Protein AF-A0A935ETG2-F1 (afdb_monomer)

Sequence (135 aa):
MTVILSESGALPVKAQRIAEILQDYDPTLELRWIPPKDRNSFDIKPFAVWHNPVGLPSYMVMTLKEDELDHRVLAAIFNANNNNGNVLDRLEAEEAAKKLIKYKEELDLQEERREFAIWALRQNKTVRHNGVVYK

Mean predicted aligned error: 13.3 Å

Radius of gyration: 24.03 Å; Cα contacts (8 Å, |Δi|>4): 118; chains: 1; bounding box: 59×30×65 Å

Nearest PDB structures (foldseek):
  3kz1-assembly1_A  TM=4.355E-01  e=2.118E+00  Homo sapiens
  4wyq-assembly2_E  TM=4.108E-01  e=2.118E+00  Homo sapiens
  3kz1-assembly2_B  TM=5.051E-01  e=4.306E+00  Homo sapiens
  1x6o-assembly1_A  TM=3.138E-01  e=2.924E+00  Leishmania braziliensis
  6l0v-assembly1_A  TM=3.685E-01  e=4.899E+00  Arabidopsis thaliana

Solvent-accessible surface area (backbone atoms only — not comparable to full-atom values): 8067 Å² total; per-residue (Å²): 134,84,80,80,73,48,102,85,51,83,60,55,74,57,51,45,55,53,36,52,55,39,34,76,72,38,76,45,38,42,70,42,72,56,54,78,88,80,45,56,102,84,55,81,40,50,30,32,38,33,39,48,50,89,97,51,83,67,46,78,76,48,74,32,37,82,90,54,58,48,72,64,49,57,51,52,53,45,58,67,48,38,83,80,44,66,58,65,62,54,52,52,51,50,53,52,51,56,50,52,52,54,51,51,54,53,49,53,54,50,49,53,52,48,52,49,48,56,54,44,69,70,41,98,50,75,42,78,56,99,90,46,78,46,113

Structure (mmCIF, N/CA/C/O backbone):
data_AF-A0A935ETG2-F1
#
_entry.id   AF-A0A935ETG2-F1
#
loop_
_atom_site.group_PDB
_atom_site.id
_atom_site.type_symbol
_atom_site.label_atom_id
_atom_site.label_alt_id
_atom_site.label_comp_id
_atom_site.label_asym_id
_atom_site.label_entity_id
_atom_site.label_seq_id
_atom_site.pdbx_PDB_ins_code
_atom_site.Cartn_x
_atom_site.Cartn_y
_atom_site.Cartn_z
_atom_site.occupancy
_atom_site.B_iso_or_equiv
_atom_site.auth_seq_id
_atom_site.auth_comp_id
_atom_site.auth_asym_id
_atom_site.auth_atom_id
_atom_site.pdbx_PDB_model_num
ATOM 1 N N . MET A 1 1 ? -14.823 0.031 -5.095 1.00 35.47 1 MET A N 1
ATOM 2 C CA . MET A 1 1 ? -14.060 -0.640 -6.164 1.00 35.47 1 MET A CA 1
ATOM 3 C C . MET A 1 1 ? -13.620 0.455 -7.115 1.00 35.47 1 MET A C 1
ATOM 5 O O . MET A 1 1 ? -14.420 0.920 -7.920 1.00 35.47 1 MET A O 1
ATOM 9 N N . THR A 1 2 ? -12.434 1.006 -6.882 1.00 34.91 2 THR A N 1
ATOM 10 C CA . THR A 1 2 ? -11.935 2.165 -7.626 1.00 34.91 2 THR A CA 1
ATOM 11 C C . THR A 1 2 ? -11.319 1.627 -8.905 1.00 34.91 2 THR A C 1
ATOM 13 O O . THR A 1 2 ? -10.286 0.972 -8.867 1.00 34.91 2 THR A O 1
ATOM 16 N N . VAL A 1 3 ? -12.001 1.816 -10.033 1.00 38.47 3 VAL A N 1
ATOM 17 C CA . VAL A 1 3 ? -11.469 1.414 -11.335 1.00 38.47 3 VAL A CA 1
ATOM 18 C C . VAL A 1 3 ? -10.296 2.343 -11.635 1.00 38.47 3 VAL A C 1
ATOM 20 O O . VAL A 1 3 ? -10.500 3.522 -11.917 1.00 38.47 3 VAL A O 1
ATOM 23 N N . ILE A 1 4 ? -9.071 1.831 -11.525 1.00 46.94 4 ILE A N 1
ATOM 24 C CA . ILE A 1 4 ? -7.859 2.551 -11.925 1.00 46.94 4 ILE A CA 1
ATOM 25 C C . ILE A 1 4 ? -7.866 2.563 -13.459 1.00 46.94 4 ILE A C 1
ATOM 27 O O . ILE A 1 4 ? -7.551 1.568 -14.115 1.00 46.94 4 ILE A O 1
ATOM 31 N N . LEU A 1 5 ? -8.380 3.653 -14.029 1.00 40.81 5 LEU A N 1
ATOM 32 C CA . LEU A 1 5 ? -8.560 3.829 -15.467 1.00 40.81 5 LEU A CA 1
ATOM 33 C C . LEU A 1 5 ? -7.238 4.265 -16.105 1.00 40.81 5 LEU A C 1
ATOM 35 O O . LEU A 1 5 ? -6.690 5.303 -15.749 1.00 40.81 5 LEU A O 1
ATOM 39 N N . SER A 1 6 ? -6.764 3.502 -17.092 1.00 47.81 6 SER A N 1
ATOM 40 C CA . SER A 1 6 ? -5.837 4.031 -18.098 1.00 47.81 6 SER A CA 1
ATOM 41 C C . SER A 1 6 ? -6.632 4.818 -19.146 1.00 47.81 6 SER A C 1
ATOM 43 O O . SER A 1 6 ? -7.785 4.473 -19.420 1.00 47.81 6 SER A O 1
ATOM 45 N N . GLU A 1 7 ? -6.027 5.827 -19.779 1.00 48.09 7 GLU A N 1
ATOM 46 C CA . GLU A 1 7 ? -6.675 6.675 -20.800 1.00 48.09 7 GLU A CA 1
ATOM 47 C C . GLU A 1 7 ? -7.184 5.911 -22.049 1.00 48.09 7 GLU A C 1
ATOM 49 O O . GLU A 1 7 ? -7.736 6.520 -22.962 1.00 48.09 7 GLU A O 1
ATOM 54 N N . SER A 1 8 ? -7.020 4.583 -22.150 1.00 47.50 8 SER A N 1
ATOM 55 C CA . SER A 1 8 ? -7.378 3.816 -23.358 1.00 47.50 8 SER A CA 1
ATOM 56 C C . SER A 1 8 ? -8.046 2.454 -23.128 1.00 47.50 8 SER A C 1
ATOM 58 O O . SER A 1 8 ? -8.267 1.726 -24.095 1.00 47.50 8 SER A O 1
ATOM 60 N N . GLY A 1 9 ? -8.417 2.083 -21.899 1.00 55.06 9 GLY A N 1
ATOM 61 C CA . GLY A 1 9 ? -9.162 0.840 -21.673 1.00 55.06 9 GLY A CA 1
ATOM 62 C C . GLY A 1 9 ? -8.967 0.204 -20.304 1.00 55.06 9 GLY A C 1
ATOM 63 O O . GLY A 1 9 ? -8.116 0.609 -19.507 1.00 55.06 9 GLY A O 1
ATOM 64 N N . ALA A 1 10 ? -9.792 -0.811 -20.038 1.00 59.03 10 ALA A N 1
ATOM 65 C CA . ALA A 1 10 ? -9.716 -1.607 -18.823 1.00 59.03 10 ALA A CA 1
ATOM 66 C C . ALA A 1 10 ? -8.399 -2.397 -18.798 1.00 59.03 10 ALA A C 1
ATOM 68 O O . ALA A 1 10 ? -8.089 -3.137 -19.733 1.00 59.03 10 ALA A O 1
ATOM 69 N N . LEU A 1 11 ? -7.637 -2.253 -17.713 1.00 64.62 11 LEU A N 1
ATOM 70 C CA . LEU A 1 11 ? -6.463 -3.081 -17.446 1.00 64.62 11 LEU A CA 1
ATOM 71 C C . LEU A 1 11 ? -6.864 -4.573 -17.416 1.00 64.62 11 LEU A C 1
ATOM 73 O O . LEU A 1 11 ? -7.962 -4.885 -16.944 1.00 64.62 11 LEU A O 1
ATOM 77 N N . PRO A 1 12 ? -6.008 -5.516 -17.853 1.00 73.50 12 PRO A N 1
ATOM 78 C CA . PRO A 1 12 ? -6.256 -6.942 -17.645 1.00 73.50 12 PRO A CA 1
ATOM 79 C C . PRO A 1 12 ? -6.492 -7.250 -16.161 1.00 73.50 12 PRO A C 1
ATOM 81 O O . PRO A 1 12 ? -5.891 -6.619 -15.295 1.00 73.50 12 PRO A O 1
ATOM 84 N N . VAL A 1 13 ? -7.307 -8.259 -15.836 1.00 76.19 13 VAL A N 1
ATOM 85 C CA . VAL A 1 13 ? -7.662 -8.595 -14.437 1.00 76.19 13 VAL A CA 1
ATOM 86 C C . VAL A 1 13 ? -6.426 -8.795 -13.545 1.00 76.19 13 VAL A C 1
ATOM 88 O O . VAL A 1 13 ? -6.425 -8.402 -12.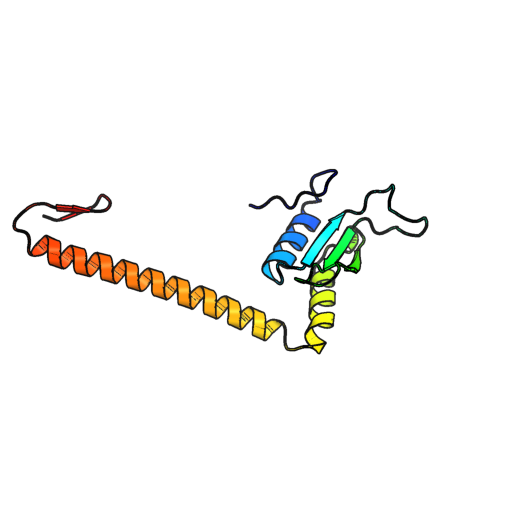382 1.00 76.19 13 VAL A O 1
ATOM 91 N N . LYS A 1 14 ? -5.346 -9.370 -14.089 1.00 74.12 14 LYS A N 1
ATOM 92 C CA . LYS A 1 14 ? -4.069 -9.516 -13.371 1.00 74.12 14 LYS A CA 1
ATOM 93 C C . LYS A 1 14 ? -3.419 -8.165 -13.058 1.00 74.12 14 LYS A C 1
ATOM 95 O O . LYS A 1 14 ? -2.981 -7.954 -11.934 1.00 74.12 14 LYS A O 1
ATOM 100 N N . ALA A 1 15 ? -3.410 -7.251 -14.027 1.00 77.00 15 ALA A N 1
ATOM 101 C CA . ALA A 1 15 ? -2.884 -5.901 -13.859 1.00 77.00 15 ALA A CA 1
ATOM 102 C C . ALA A 1 15 ? -3.704 -5.104 -12.835 1.00 77.00 15 ALA A C 1
ATOM 104 O O . ALA A 1 15 ? -3.123 -4.417 -12.006 1.00 77.00 15 ALA A O 1
ATOM 105 N N . GLN A 1 16 ? -5.035 -5.251 -12.840 1.00 80.88 16 GLN A N 1
ATOM 106 C CA . GLN A 1 16 ? -5.910 -4.606 -11.853 1.00 80.88 16 GLN A CA 1
ATOM 107 C C . GLN A 1 16 ? -5.567 -5.040 -10.425 1.00 80.88 16 GLN A C 1
ATOM 109 O O . GLN A 1 16 ? -5.371 -4.188 -9.569 1.00 80.88 16 GLN A O 1
ATOM 114 N N . ARG A 1 17 ? -5.406 -6.348 -10.182 1.00 80.38 17 ARG A N 1
ATOM 115 C CA . ARG A 1 17 ? -5.036 -6.863 -8.851 1.00 80.38 17 ARG A CA 1
ATOM 116 C C . ARG A 1 17 ? -3.693 -6.324 -8.369 1.00 80.38 17 ARG A C 1
ATOM 118 O O . ARG A 1 17 ? -3.563 -5.958 -7.210 1.00 80.38 17 ARG A O 1
ATOM 125 N N . ILE A 1 18 ? -2.694 -6.277 -9.250 1.00 83.88 18 ILE A N 1
ATOM 126 C CA . ILE A 1 18 ? -1.386 -5.708 -8.903 1.00 83.88 18 ILE A CA 1
ATOM 127 C C . ILE A 1 18 ? -1.511 -4.209 -8.617 1.00 83.88 18 ILE A C 1
ATOM 129 O O . ILE A 1 18 ? -0.935 -3.738 -7.645 1.00 83.88 18 ILE A O 1
ATOM 133 N N . ALA A 1 19 ? -2.282 -3.472 -9.416 1.00 82.88 19 ALA A N 1
ATOM 134 C CA . ALA A 1 19 ? -2.503 -2.045 -9.208 1.00 82.88 19 ALA A CA 1
ATOM 135 C C . ALA A 1 19 ? -3.195 -1.749 -7.865 1.00 82.88 19 ALA A C 1
ATOM 137 O O . ALA A 1 19 ? -2.776 -0.831 -7.167 1.00 82.88 19 ALA A O 1
ATOM 138 N N . GLU A 1 20 ? -4.196 -2.548 -7.479 1.00 82.31 20 GLU A N 1
ATOM 139 C CA . GLU A 1 20 ? -4.854 -2.456 -6.167 1.00 82.31 20 GLU A CA 1
ATOM 140 C C . GLU A 1 20 ? -3.858 -2.693 -5.024 1.00 82.31 20 GLU A C 1
ATOM 142 O O . GLU A 1 20 ? -3.753 -1.867 -4.125 1.00 82.31 20 GLU A O 1
ATOM 147 N N . ILE A 1 21 ? -3.057 -3.763 -5.099 1.00 83.25 21 ILE A N 1
ATOM 148 C CA . ILE A 1 21 ? -2.057 -4.076 -4.065 1.00 83.25 21 ILE A CA 1
ATOM 149 C C . ILE A 1 21 ? -0.995 -2.973 -3.960 1.00 83.25 21 ILE A C 1
ATOM 151 O O . ILE A 1 21 ? -0.571 -2.630 -2.859 1.00 83.25 21 ILE A O 1
ATOM 155 N N . LEU A 1 22 ? -0.553 -2.414 -5.091 1.00 82.50 22 LEU A N 1
ATOM 156 C CA . LEU A 1 22 ? 0.411 -1.312 -5.102 1.00 82.50 22 LEU A CA 1
ATOM 157 C C . LEU A 1 22 ? -0.150 -0.060 -4.431 1.00 82.50 22 LEU A C 1
ATOM 159 O O . LEU A 1 22 ? 0.562 0.556 -3.648 1.00 82.50 22 LEU A O 1
ATOM 163 N N . GLN A 1 23 ? -1.408 0.281 -4.705 1.00 81.94 23 GLN A N 1
ATOM 164 C CA . GLN A 1 23 ? -2.084 1.426 -4.093 1.00 81.94 23 GLN A CA 1
ATOM 165 C C . GLN A 1 23 ? -2.308 1.244 -2.589 1.00 81.94 23 GLN A C 1
ATOM 167 O O . GLN A 1 23 ? -2.122 2.193 -1.831 1.00 81.94 23 GLN A O 1
ATOM 172 N N . ASP A 1 24 ? -2.659 0.032 -2.151 1.00 80.19 24 ASP A N 1
ATOM 173 C CA . ASP A 1 24 ? -2.783 -0.289 -0.725 1.00 80.19 24 ASP A CA 1
ATOM 174 C C . ASP A 1 24 ? -1.430 -0.222 0.002 1.00 80.19 24 ASP A C 1
ATOM 176 O O . ASP A 1 24 ? -1.384 0.090 1.191 1.00 80.19 24 ASP A O 1
ATOM 180 N N . TYR A 1 25 ? -0.335 -0.519 -0.703 1.00 78.94 25 TYR A N 1
ATOM 181 C CA . TYR A 1 25 ? 1.023 -0.474 -0.168 1.00 78.94 25 TYR A CA 1
ATOM 182 C C . TYR A 1 25 ? 1.596 0.948 -0.093 1.00 78.94 25 TYR A C 1
ATOM 184 O O . TYR A 1 25 ? 2.118 1.367 0.941 1.00 78.94 25 TYR A O 1
ATOM 192 N N . ASP A 1 26 ? 1.531 1.680 -1.203 1.00 79.19 26 ASP A N 1
ATOM 193 C CA . ASP A 1 26 ? 1.958 3.066 -1.301 1.00 79.19 26 ASP A CA 1
ATOM 194 C C . ASP A 1 26 ? 1.046 3.794 -2.302 1.00 79.19 26 ASP A C 1
ATOM 196 O O . ASP A 1 26 ? 1.123 3.540 -3.508 1.00 79.19 26 ASP A O 1
ATOM 200 N N . PRO A 1 27 ? 0.205 4.738 -1.843 1.00 83.62 27 PRO A N 1
ATOM 201 C CA . PRO A 1 27 ? -0.735 5.439 -2.714 1.00 83.62 27 PRO A CA 1
ATOM 202 C C . PRO A 1 27 ? -0.039 6.300 -3.781 1.00 83.62 27 PRO A C 1
ATOM 204 O O . PRO A 1 27 ? -0.679 6.729 -4.743 1.00 83.62 27 PRO A O 1
ATOM 207 N N . THR A 1 28 ? 1.265 6.559 -3.642 1.00 84.38 28 THR A N 1
ATOM 208 C CA . THR A 1 28 ? 2.059 7.279 -4.645 1.00 84.38 28 THR A CA 1
ATOM 209 C C . THR A 1 28 ? 2.535 6.385 -5.796 1.00 84.38 28 THR A C 1
ATOM 211 O O . THR A 1 28 ? 3.001 6.911 -6.813 1.00 84.38 28 THR A O 1
ATOM 214 N N . LEU A 1 29 ? 2.407 5.056 -5.682 1.00 84.62 29 LEU A N 1
ATOM 215 C CA . LEU A 1 29 ? 2.754 4.102 -6.735 1.00 84.62 29 LEU A CA 1
ATOM 216 C C . LEU A 1 29 ? 1.561 3.797 -7.637 1.00 84.62 29 LEU A C 1
ATOM 218 O O . LEU A 1 29 ? 0.462 3.496 -7.182 1.00 84.62 29 LEU A O 1
ATOM 222 N N . GLU A 1 30 ? 1.787 3.802 -8.945 1.00 86.00 30 GLU A N 1
ATOM 223 C CA . GLU A 1 30 ? 0.733 3.593 -9.932 1.00 86.00 30 GLU A CA 1
ATOM 224 C C . GLU A 1 30 ? 1.195 2.651 -11.044 1.00 86.00 30 GLU A C 1
ATOM 226 O O . GLU A 1 30 ? 2.254 2.844 -11.643 1.00 86.00 30 GLU A O 1
ATOM 231 N N . LEU A 1 31 ? 0.383 1.640 -11.357 1.00 84.56 31 LEU A N 1
ATOM 232 C CA . LEU A 1 31 ? 0.595 0.803 -12.532 1.00 84.56 31 LEU A CA 1
ATOM 233 C C . LEU A 1 31 ? -0.099 1.438 -13.740 1.00 84.56 31 LEU A C 1
ATOM 235 O O . LEU A 1 31 ? -1.326 1.490 -13.802 1.00 84.56 31 LEU A O 1
ATOM 239 N N . ARG A 1 32 ? 0.686 1.873 -14.725 1.00 84.50 32 ARG A N 1
ATOM 240 C CA . ARG A 1 32 ? 0.190 2.473 -15.967 1.00 84.50 32 ARG A CA 1
ATOM 241 C C . ARG A 1 32 ? 0.408 1.552 -17.153 1.00 84.50 32 ARG A C 1
ATOM 243 O O . ARG A 1 32 ? 1.413 0.848 -17.248 1.00 84.50 32 ARG A O 1
ATOM 250 N N . TRP A 1 33 ? -0.531 1.598 -18.086 1.00 82.25 33 TRP A N 1
ATOM 251 C CA . TRP A 1 33 ? -0.349 1.029 -19.413 1.00 82.25 33 TRP A CA 1
ATOM 252 C C . TRP A 1 33 ? 0.288 2.072 -20.331 1.00 82.25 33 TRP A C 1
ATOM 254 O O . TRP A 1 33 ? -0.158 3.216 -20.364 1.00 82.25 33 TRP A O 1
ATOM 264 N N . ILE A 1 34 ? 1.322 1.678 -21.072 1.00 77.19 34 ILE A N 1
ATOM 265 C CA . ILE A 1 34 ? 2.017 2.547 -22.025 1.00 77.19 34 ILE A CA 1
ATOM 266 C C . ILE A 1 34 ? 1.368 2.365 -23.404 1.00 77.19 34 ILE A C 1
ATOM 268 O O . ILE A 1 34 ? 1.395 1.242 -23.927 1.00 77.19 34 ILE A O 1
ATOM 272 N N . PRO A 1 35 ? 0.812 3.416 -24.033 1.00 72.56 35 PRO A N 1
ATOM 273 C CA . PRO A 1 35 ? 0.240 3.323 -25.372 1.00 72.56 35 PRO A CA 1
ATOM 274 C C . PRO A 1 35 ? 1.269 2.926 -26.435 1.00 72.56 35 PRO A C 1
ATOM 276 O O . PRO A 1 35 ? 2.398 3.402 -26.385 1.00 72.56 35 PRO A O 1
ATOM 279 N N . PRO A 1 36 ? 0.905 2.125 -27.458 1.00 71.38 36 PRO A N 1
ATOM 280 C CA . PRO A 1 36 ? 1.817 1.741 -28.538 1.00 71.38 36 PRO A CA 1
ATOM 281 C C . PRO A 1 36 ? 2.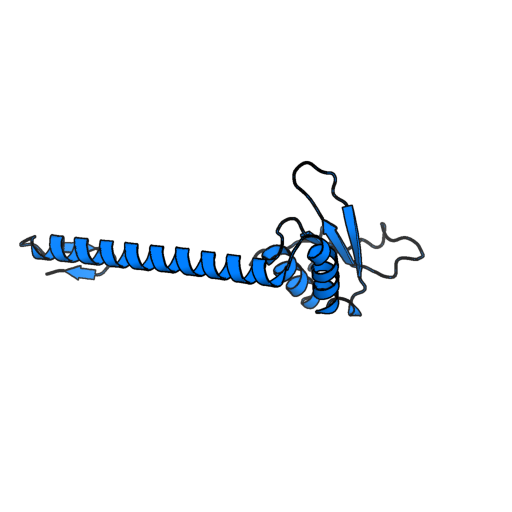495 2.912 -29.253 1.00 71.38 36 PRO A C 1
ATOM 283 O O . PRO A 1 36 ? 3.579 2.740 -29.792 1.00 71.38 36 PRO A O 1
ATOM 286 N N . LYS A 1 37 ? 1.862 4.090 -29.260 1.00 70.75 37 LYS A N 1
ATOM 287 C CA . LYS A 1 37 ? 2.404 5.318 -29.853 1.00 70.75 37 LYS A CA 1
ATOM 288 C C . LYS A 1 37 ? 3.586 5.893 -29.061 1.00 70.75 37 LYS A C 1
ATOM 290 O O . LYS A 1 37 ? 4.451 6.523 -29.657 1.00 70.75 37 LYS A O 1
ATOM 295 N N . ASP A 1 38 ? 3.614 5.640 -27.757 1.00 68.44 38 ASP A N 1
ATOM 296 C CA . ASP A 1 38 ? 4.647 6.112 -26.831 1.00 68.44 38 ASP A CA 1
ATOM 297 C C . ASP A 1 38 ? 5.690 5.019 -26.532 1.00 68.44 38 ASP A C 1
ATOM 299 O O . ASP A 1 38 ? 6.657 5.253 -25.809 1.00 68.44 38 ASP A O 1
ATOM 303 N N . ARG A 1 39 ? 5.511 3.824 -27.114 1.00 67.69 39 ARG A N 1
ATOM 304 C CA . ARG A 1 39 ? 6.460 2.708 -27.052 1.00 67.69 39 ARG A CA 1
ATOM 305 C C . ARG A 1 39 ? 7.586 2.922 -28.056 1.00 67.69 39 ARG A C 1
ATOM 307 O O . ARG A 1 39 ? 7.342 3.224 -29.223 1.00 67.69 39 ARG A O 1
ATOM 314 N N . ASN A 1 40 ? 8.828 2.721 -27.628 1.00 64.69 40 ASN A N 1
ATOM 315 C CA . ASN A 1 40 ? 9.972 2.704 -28.544 1.00 64.69 40 ASN A CA 1
ATOM 316 C C . ASN A 1 40 ? 10.151 1.317 -29.210 1.00 64.69 40 ASN A C 1
ATOM 318 O O . ASN A 1 40 ? 9.529 0.331 -28.822 1.00 64.69 40 ASN A O 1
ATOM 322 N N . SER A 1 41 ? 11.017 1.213 -30.223 1.00 54.97 41 SER A N 1
ATOM 323 C CA . SER A 1 41 ? 11.235 -0.021 -31.007 1.00 54.97 41 SER A CA 1
ATOM 324 C C . SER A 1 41 ? 11.818 -1.200 -30.206 1.00 54.97 41 SER A C 1
ATOM 326 O O . SER A 1 41 ? 11.881 -2.315 -30.721 1.00 54.97 41 SER A O 1
ATOM 328 N N . PHE A 1 42 ? 12.248 -0.964 -28.963 1.00 51.41 42 PHE A N 1
ATOM 329 C CA . PHE A 1 42 ? 12.753 -1.965 -28.018 1.00 51.41 42 PHE A CA 1
ATOM 330 C C . PHE A 1 42 ? 11.735 -2.282 -26.902 1.00 51.41 42 PHE A C 1
ATOM 332 O O . PHE A 1 42 ? 12.019 -3.077 -26.003 1.00 51.41 42 PHE A O 1
ATOM 339 N N . ASP A 1 43 ? 10.539 -1.692 -26.961 1.00 57.25 43 ASP A N 1
ATOM 340 C CA . ASP A 1 43 ? 9.568 -1.655 -25.872 1.00 57.25 43 ASP A CA 1
ATOM 341 C C . ASP A 1 43 ? 8.529 -2.781 -25.999 1.00 57.25 43 ASP A C 1
ATOM 343 O O . ASP A 1 43 ? 7.394 -2.621 -26.451 1.00 57.25 43 ASP A O 1
ATOM 347 N N . ILE A 1 44 ? 8.946 -3.982 -25.599 1.00 66.06 44 ILE A N 1
ATOM 348 C CA . ILE A 1 44 ? 8.093 -5.185 -25.543 1.00 66.06 44 ILE A CA 1
ATOM 349 C C . ILE A 1 44 ? 7.194 -5.156 -24.283 1.00 66.06 44 ILE A C 1
ATOM 351 O O . ILE A 1 44 ? 6.433 -6.087 -24.027 1.00 66.06 44 ILE A O 1
ATOM 355 N N . LYS A 1 45 ? 7.296 -4.108 -23.454 1.00 75.56 45 LYS A N 1
ATOM 356 C CA . LYS A 1 45 ? 6.744 -4.048 -22.097 1.00 75.56 45 LYS A CA 1
ATOM 357 C C . LYS A 1 45 ? 5.584 -3.040 -22.016 1.00 75.56 45 LYS A C 1
ATOM 359 O O . LYS A 1 45 ? 5.819 -1.852 -21.830 1.00 75.56 45 LYS A O 1
ATOM 364 N N . PRO A 1 46 ? 4.319 -3.477 -22.171 1.00 79.94 46 PRO A N 1
ATOM 365 C CA . PRO A 1 46 ? 3.169 -2.575 -22.235 1.00 79.94 46 PRO A CA 1
ATOM 366 C C . PRO A 1 46 ? 2.774 -1.950 -20.890 1.00 79.94 46 PRO A C 1
ATOM 368 O O . PRO A 1 46 ? 1.887 -1.100 -20.881 1.00 79.94 46 PRO A O 1
ATOM 371 N N . PHE A 1 47 ? 3.378 -2.358 -19.771 1.00 82.75 47 PHE A N 1
ATOM 372 C CA . PHE A 1 47 ? 3.056 -1.851 -18.437 1.00 82.75 47 PHE A CA 1
ATOM 373 C C . PHE A 1 47 ? 4.271 -1.201 -17.782 1.00 82.75 47 PHE A C 1
ATOM 375 O O . PHE A 1 47 ? 5.404 -1.623 -18.000 1.00 82.75 47 PHE A O 1
ATOM 382 N N . ALA A 1 48 ? 4.039 -0.204 -16.936 1.00 84.12 48 ALA A N 1
ATOM 383 C CA . ALA A 1 48 ? 5.081 0.420 -16.137 1.00 84.12 48 ALA A CA 1
ATOM 384 C C . ALA A 1 48 ? 4.567 0.832 -14.765 1.00 84.12 48 ALA A C 1
ATOM 386 O O . ALA A 1 48 ? 3.434 1.289 -14.624 1.00 84.12 48 ALA A O 1
ATOM 387 N N . VAL A 1 49 ? 5.432 0.700 -13.764 1.00 83.75 49 VAL A N 1
ATOM 388 C CA . VAL A 1 49 ? 5.185 1.231 -12.425 1.00 83.75 49 VAL A CA 1
ATOM 389 C C . VAL A 1 49 ? 5.772 2.632 -12.363 1.00 83.75 49 VAL A C 1
ATOM 391 O O . VAL A 1 49 ? 6.955 2.835 -12.642 1.00 83.75 49 VAL A O 1
ATOM 394 N N . TRP A 1 50 ? 4.934 3.589 -12.003 1.00 84.94 50 TRP A N 1
ATOM 395 C CA . TRP A 1 50 ? 5.281 4.986 -11.803 1.00 84.94 50 TRP A CA 1
ATOM 396 C C . TRP A 1 50 ? 5.257 5.313 -10.320 1.00 84.94 50 TRP A C 1
ATOM 398 O O . TRP A 1 50 ? 4.396 4.827 -9.592 1.00 84.94 50 TRP A O 1
ATOM 408 N N . HIS A 1 51 ? 6.185 6.159 -9.892 1.00 85.31 51 HIS A N 1
ATOM 409 C CA . HIS A 1 51 ? 6.177 6.759 -8.568 1.00 85.31 51 HIS A CA 1
ATOM 410 C C . HIS A 1 51 ? 5.867 8.249 -8.719 1.00 85.31 51 HIS A C 1
ATOM 412 O O . HIS A 1 51 ? 6.557 8.961 -9.454 1.00 85.31 51 HIS A O 1
ATOM 418 N N . ASN A 1 52 ? 4.811 8.702 -8.043 1.00 86.50 52 ASN A N 1
ATOM 419 C CA . ASN A 1 52 ? 4.318 10.078 -8.044 1.00 86.50 52 ASN A CA 1
ATOM 420 C C . ASN A 1 52 ? 4.464 10.701 -6.636 1.00 86.50 52 ASN A C 1
ATOM 422 O O . ASN A 1 52 ? 3.460 10.931 -5.957 1.00 86.50 52 ASN A O 1
ATOM 426 N N . PRO A 1 53 ? 5.698 10.942 -6.161 1.00 83.31 53 PRO A N 1
ATOM 427 C CA . PRO A 1 53 ? 5.936 11.526 -4.846 1.00 83.31 53 PRO A CA 1
ATOM 428 C C . PRO A 1 53 ? 5.384 12.953 -4.747 1.00 83.31 53 PRO A C 1
ATOM 430 O O . PRO A 1 53 ? 5.496 13.759 -5.671 1.00 83.31 53 PRO A O 1
ATOM 433 N N . VAL A 1 54 ? 4.827 13.300 -3.587 1.00 83.56 54 VAL A N 1
ATOM 434 C CA . VA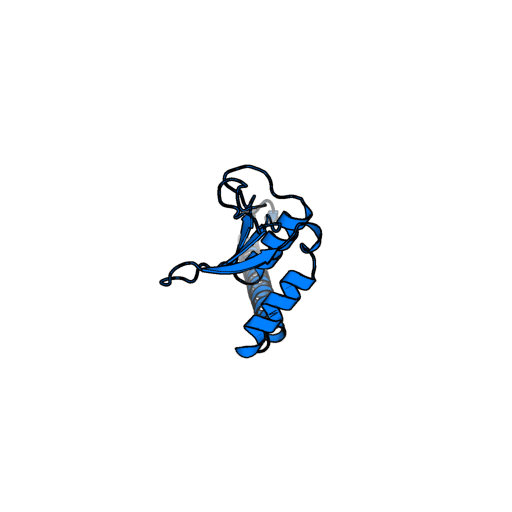L A 1 54 ? 4.287 14.644 -3.343 1.00 83.56 54 VAL A CA 1
ATOM 435 C C . VAL A 1 54 ? 5.416 15.678 -3.387 1.00 83.56 54 VAL A C 1
ATOM 437 O O . VAL A 1 54 ? 6.376 15.598 -2.625 1.00 83.56 54 VAL A O 1
ATOM 440 N N . GLY A 1 55 ? 5.287 16.673 -4.269 1.00 83.19 55 GLY A N 1
ATOM 441 C CA . GLY A 1 55 ? 6.243 17.781 -4.387 1.00 83.19 55 GLY A CA 1
ATOM 442 C C . GLY A 1 55 ? 7.505 17.474 -5.201 1.00 83.19 55 GLY A C 1
ATOM 443 O O . GLY A 1 55 ? 8.384 18.329 -5.286 1.00 83.19 55 GLY A O 1
ATOM 444 N N . LEU A 1 56 ? 7.596 16.295 -5.821 1.00 82.62 56 LEU A N 1
ATOM 445 C CA . LEU A 1 56 ? 8.696 15.894 -6.699 1.00 82.62 56 LEU A CA 1
ATOM 446 C C . LEU A 1 56 ? 8.149 15.439 -8.064 1.00 82.62 56 LEU A C 1
ATOM 448 O O . LEU A 1 56 ? 6.990 15.033 -8.158 1.00 82.62 56 LEU A O 1
ATOM 452 N N . PRO A 1 57 ? 8.946 15.523 -9.146 1.00 84.81 57 PRO A N 1
ATOM 453 C CA . PRO A 1 57 ? 8.504 15.057 -10.452 1.00 84.81 57 PRO A CA 1
ATOM 454 C C . PRO A 1 57 ? 8.290 13.541 -10.450 1.00 84.81 57 PRO A C 1
ATOM 456 O O . PRO A 1 57 ? 9.105 12.783 -9.918 1.00 84.81 57 PRO A O 1
ATOM 459 N N . SER A 1 58 ? 7.208 13.108 -11.094 1.00 84.81 58 SER A N 1
ATOM 460 C CA . SER A 1 58 ? 6.918 11.697 -11.322 1.00 84.81 58 S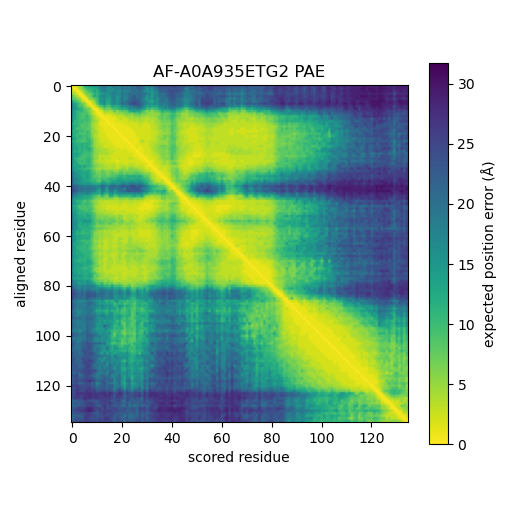ER A CA 1
ATOM 461 C C . SER A 1 58 ? 8.017 11.030 -12.140 1.00 84.81 58 SER A C 1
ATOM 463 O O . SER A 1 58 ? 8.485 11.588 -13.135 1.00 84.81 58 SER A O 1
ATOM 465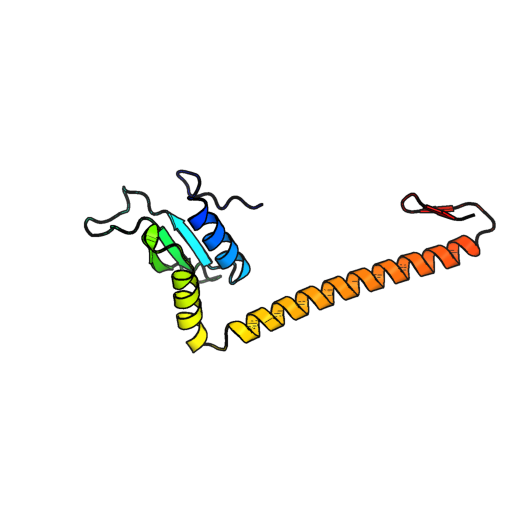 N N . TYR A 1 59 ? 8.383 9.806 -11.770 1.00 81.56 59 TYR A N 1
ATOM 466 C CA . TYR A 1 59 ? 9.359 9.020 -12.517 1.00 81.56 59 TYR A CA 1
ATOM 467 C C . TYR A 1 59 ? 8.934 7.559 -12.651 1.00 81.56 59 T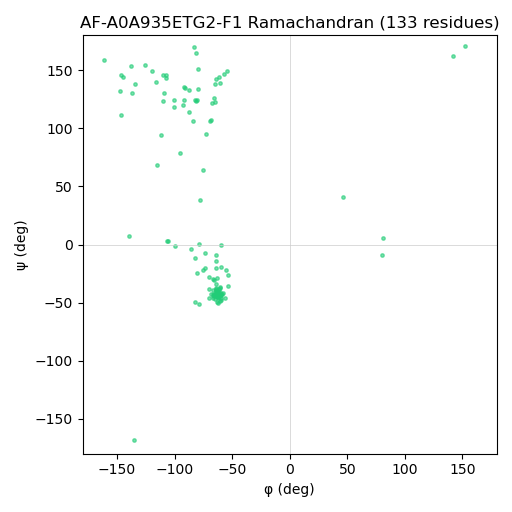YR A C 1
ATOM 469 O O . TYR A 1 59 ? 8.186 7.015 -11.835 1.00 81.56 59 TYR A O 1
ATOM 477 N N . MET A 1 60 ? 9.415 6.920 -13.715 1.00 82.38 60 MET A N 1
ATOM 478 C CA . MET A 1 60 ? 9.167 5.511 -13.985 1.00 82.38 60 MET A CA 1
ATOM 479 C C . MET A 1 60 ? 10.143 4.654 -13.180 1.00 82.38 60 MET A C 1
ATOM 481 O O . MET A 1 60 ? 11.357 4.819 -13.287 1.00 82.38 60 MET A O 1
ATOM 485 N N . VAL A 1 61 ? 9.607 3.733 -12.384 1.00 82.00 61 VAL A N 1
ATOM 486 C CA . VAL A 1 61 ? 10.388 2.812 -11.550 1.00 82.00 61 VAL A CA 1
ATOM 487 C C . VAL A 1 61 ? 10.868 1.629 -12.382 1.00 82.00 61 VAL A C 1
ATOM 489 O O . VAL A 1 61 ? 12.045 1.280 -12.354 1.00 82.00 61 VAL A O 1
ATOM 492 N N . MET A 1 62 ? 9.958 1.006 -13.134 1.00 82.25 62 MET A N 1
ATOM 493 C CA . MET A 1 62 ? 10.270 -0.149 -13.975 1.00 82.25 62 MET A CA 1
ATOM 494 C C . MET A 1 62 ? 9.208 -0.385 -15.050 1.00 82.25 62 MET A C 1
ATOM 496 O O . MET A 1 62 ? 8.055 0.018 -14.892 1.00 82.25 62 MET A O 1
ATOM 500 N N . THR A 1 63 ? 9.592 -1.103 -16.106 1.00 84.88 63 THR A N 1
ATOM 501 C CA . THR A 1 63 ? 8.698 -1.589 -17.164 1.00 84.88 63 THR A CA 1
ATOM 502 C C . THR A 1 63 ? 8.491 -3.101 -17.064 1.00 84.88 63 THR A C 1
ATOM 504 O O . THR A 1 63 ? 9.392 -3.863 -16.693 1.00 84.88 63 THR A O 1
ATOM 507 N N . LEU A 1 64 ? 7.284 -3.541 -17.411 1.00 83.12 64 LEU A N 1
ATOM 508 C CA . LEU A 1 64 ? 6.756 -4.882 -17.191 1.00 83.12 64 LEU A CA 1
ATOM 509 C C . LEU A 1 64 ? 6.056 -5.412 -18.444 1.00 83.12 64 LEU A C 1
ATOM 511 O O . LEU A 1 64 ? 5.293 -4.708 -19.116 1.00 83.12 64 LEU A O 1
ATOM 515 N N . LYS A 1 65 ? 6.303 -6.684 -18.742 1.00 83.38 65 LYS A N 1
ATOM 516 C CA . LYS A 1 65 ? 5.492 -7.458 -19.678 1.00 83.38 65 LYS A CA 1
ATOM 517 C C . LYS A 1 65 ? 4.235 -7.991 -18.998 1.00 83.38 65 LYS A C 1
ATOM 519 O O . LYS A 1 65 ? 4.139 -8.029 -17.777 1.00 83.38 65 LYS A O 1
ATOM 524 N N . GLU A 1 66 ? 3.269 -8.432 -19.795 1.00 78.50 66 GLU A N 1
ATOM 525 C CA . GLU A 1 66 ? 2.027 -9.003 -19.266 1.00 78.50 66 GLU A CA 1
ATOM 526 C C . GLU A 1 66 ? 2.253 -10.308 -18.480 1.00 78.50 66 GLU A C 1
ATOM 528 O O . GLU A 1 66 ? 1.574 -10.556 -17.485 1.00 78.50 66 GLU A O 1
ATOM 533 N N . ASP A 1 67 ? 3.233 -11.121 -18.880 1.00 79.25 67 ASP A N 1
ATOM 534 C CA . ASP A 1 67 ? 3.649 -12.335 -18.169 1.00 79.25 67 ASP A CA 1
ATOM 535 C C . ASP A 1 67 ? 4.432 -12.041 -16.883 1.00 79.25 67 ASP A C 1
ATOM 537 O O . ASP A 1 67 ? 4.471 -12.881 -15.989 1.00 79.25 67 ASP A O 1
ATOM 541 N N . GLU A 1 68 ? 5.000 -10.839 -16.765 1.00 77.44 68 GLU A N 1
ATOM 542 C CA . GLU A 1 68 ? 5.701 -10.364 -15.570 1.00 77.44 68 GLU A CA 1
ATOM 543 C C . GLU A 1 68 ? 4.751 -9.733 -14.538 1.00 77.44 68 GLU A C 1
ATOM 545 O O . GLU A 1 68 ? 5.208 -9.379 -13.458 1.00 77.44 68 GLU A O 1
ATOM 550 N N . LEU A 1 69 ? 3.446 -9.596 -14.822 1.00 78.38 69 LEU A N 1
ATOM 551 C CA . LEU A 1 69 ? 2.437 -9.076 -13.883 1.00 78.38 69 LEU A CA 1
ATOM 552 C C . LEU A 1 69 ? 2.060 -10.111 -12.809 1.00 78.38 69 LEU A C 1
ATOM 554 O O . LEU A 1 69 ? 0.923 -10.591 -12.735 1.00 78.38 69 LEU A O 1
ATOM 558 N N . ASP A 1 70 ? 3.031 -10.464 -11.976 1.00 78.94 70 ASP A N 1
ATOM 559 C CA . ASP A 1 70 ? 2.874 -11.386 -10.860 1.00 78.94 70 ASP A CA 1
ATOM 560 C C . ASP A 1 70 ? 3.553 -10.866 -9.575 1.00 78.94 70 ASP A C 1
ATOM 562 O O . ASP A 1 70 ? 3.948 -9.704 -9.456 1.00 78.94 70 ASP A O 1
ATOM 566 N N . HIS A 1 71 ? 3.667 -11.742 -8.576 1.00 74.19 71 HIS A N 1
ATOM 567 C CA . HIS A 1 71 ? 4.284 -11.454 -7.280 1.00 74.19 71 HIS A CA 1
ATOM 568 C C . HIS A 1 71 ? 5.729 -10.929 -7.373 1.00 74.19 71 HIS A C 1
ATOM 570 O O . HIS A 1 71 ? 6.194 -10.267 -6.445 1.00 74.19 71 HIS A O 1
ATOM 576 N N . ARG A 1 72 ? 6.448 -11.187 -8.472 1.00 75.69 72 ARG A N 1
ATOM 577 C CA . ARG A 1 72 ? 7.829 -10.728 -8.671 1.00 75.69 72 ARG A CA 1
ATOM 578 C C . ARG A 1 72 ? 7.915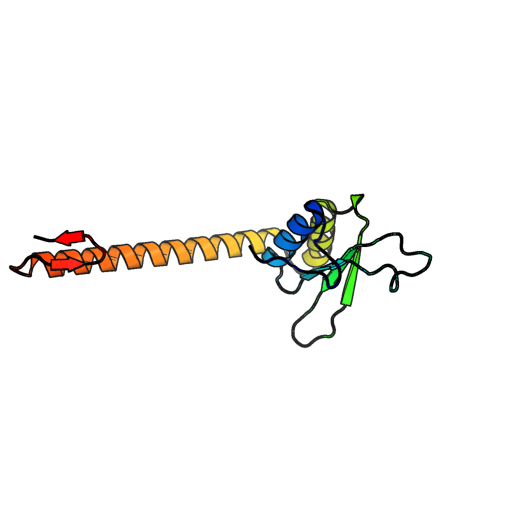 -9.211 -8.785 1.00 75.69 72 ARG A C 1
ATOM 580 O O . ARG A 1 72 ? 8.920 -8.648 -8.362 1.00 75.69 72 ARG A O 1
ATOM 587 N N . VAL A 1 73 ? 6.868 -8.549 -9.284 1.00 78.62 73 VAL A N 1
ATOM 588 C CA . VAL A 1 73 ? 6.782 -7.077 -9.325 1.00 78.62 73 VAL A CA 1
ATOM 589 C C . VAL A 1 73 ? 6.789 -6.508 -7.915 1.00 78.62 73 VAL A C 1
ATOM 591 O O . VAL A 1 73 ? 7.589 -5.632 -7.596 1.00 78.62 73 VAL A O 1
ATOM 594 N N . LEU A 1 74 ? 5.930 -7.057 -7.055 1.00 79.75 74 LEU A N 1
ATOM 595 C CA . LEU A 1 74 ? 5.827 -6.648 -5.657 1.00 79.75 74 LEU A CA 1
ATOM 596 C C . LEU A 1 74 ? 7.143 -6.914 -4.925 1.00 79.75 74 LEU A C 1
ATOM 598 O O . LEU A 1 74 ? 7.656 -6.031 -4.249 1.00 79.75 74 LEU A O 1
ATOM 602 N N . ALA A 1 75 ? 7.745 -8.087 -5.138 1.00 77.50 75 ALA A N 1
ATOM 603 C CA . ALA A 1 75 ? 9.039 -8.423 -4.555 1.00 77.50 75 ALA A CA 1
ATOM 604 C C . ALA A 1 75 ? 10.155 -7.464 -5.006 1.00 77.50 75 ALA A C 1
ATOM 606 O O . ALA A 1 75 ? 10.972 -7.053 -4.187 1.00 77.50 75 ALA A O 1
ATOM 607 N N . ALA A 1 76 ? 10.191 -7.076 -6.286 1.00 77.00 76 ALA A N 1
ATOM 608 C CA . ALA A 1 76 ? 11.168 -6.116 -6.797 1.00 77.00 76 ALA A CA 1
ATOM 609 C C . ALA A 1 76 ? 11.010 -4.736 -6.140 1.00 77.00 76 ALA A C 1
ATOM 611 O O . ALA A 1 76 ? 12.004 -4.140 -5.725 1.00 77.00 76 ALA A O 1
ATOM 612 N N . ILE A 1 77 ? 9.771 -4.262 -5.985 1.00 78.88 77 ILE A N 1
ATOM 613 C CA . ILE A 1 77 ? 9.462 -2.981 -5.331 1.00 78.88 77 ILE A CA 1
ATOM 614 C C . ILE A 1 77 ? 9.805 -3.034 -3.843 1.00 78.88 77 ILE A C 1
ATOM 616 O O . ILE A 1 77 ? 10.468 -2.131 -3.334 1.00 78.88 77 ILE A O 1
ATOM 620 N N . PHE A 1 78 ? 9.423 -4.108 -3.151 1.00 75.25 78 PHE A N 1
ATOM 621 C CA . PHE A 1 78 ? 9.734 -4.285 -1.735 1.00 75.25 78 PHE A CA 1
ATOM 622 C C . PHE A 1 78 ? 11.238 -4.343 -1.505 1.00 75.25 78 PHE A C 1
ATOM 624 O O . PHE A 1 78 ? 11.728 -3.636 -0.637 1.00 75.25 78 PHE A O 1
ATOM 631 N N . ASN A 1 79 ? 11.988 -5.093 -2.315 1.00 70.50 79 ASN A N 1
ATOM 632 C CA . ASN A 1 79 ? 13.447 -5.160 -2.211 1.00 70.50 79 ASN A CA 1
ATOM 633 C C . ASN A 1 79 ? 14.120 -3.813 -2.502 1.00 70.50 79 ASN A C 1
ATOM 635 O O . ASN A 1 79 ? 15.073 -3.453 -1.815 1.00 70.50 79 ASN A O 1
ATOM 639 N N . ALA A 1 80 ? 13.620 -3.054 -3.483 1.00 69.12 80 ALA A N 1
ATOM 640 C CA . ALA A 1 80 ? 14.120 -1.712 -3.767 1.00 69.12 80 ALA A CA 1
ATOM 641 C C . ALA A 1 80 ? 13.877 -0.753 -2.588 1.00 69.12 80 ALA A C 1
ATOM 643 O O . ALA A 1 80 ? 14.745 0.057 -2.267 1.00 69.12 80 ALA A O 1
ATOM 644 N N . ASN A 1 81 ? 12.729 -0.877 -1.914 1.00 67.12 81 ASN A N 1
ATOM 645 C CA . ASN A 1 81 ? 12.388 -0.052 -0.758 1.00 67.12 81 ASN A CA 1
ATOM 646 C C . ASN A 1 81 ? 13.041 -0.539 0.549 1.00 67.12 81 ASN A C 1
ATOM 648 O O . ASN A 1 81 ? 13.285 0.264 1.445 1.00 67.12 81 ASN A O 1
ATOM 652 N N . ASN A 1 82 ? 13.393 -1.826 0.650 1.00 60.75 82 ASN A N 1
ATOM 653 C CA . ASN A 1 82 ? 13.982 -2.419 1.856 1.00 60.75 82 ASN A CA 1
ATOM 654 C C . ASN A 1 82 ? 15.353 -1.821 2.212 1.00 60.75 82 ASN A C 1
ATOM 656 O O . ASN A 1 82 ? 15.767 -1.872 3.367 1.00 60.75 82 ASN A O 1
ATOM 660 N N . ASN A 1 83 ? 16.034 -1.195 1.245 1.00 56.22 83 ASN A N 1
ATOM 661 C CA . ASN A 1 83 ? 17.227 -0.382 1.503 1.00 56.22 83 ASN A CA 1
ATOM 662 C C . ASN A 1 83 ? 16.960 0.802 2.459 1.00 56.22 83 ASN A C 1
ATOM 664 O O . ASN A 1 83 ? 17.904 1.307 3.059 1.00 56.22 83 ASN A O 1
ATOM 668 N N . ASN A 1 84 ? 15.699 1.218 2.629 1.00 55.16 84 ASN A N 1
ATOM 669 C CA . ASN A 1 84 ? 15.268 2.305 3.512 1.00 55.16 84 ASN A CA 1
ATOM 670 C C . ASN A 1 84 ? 14.547 1.822 4.792 1.00 55.16 84 ASN A C 1
ATOM 672 O O . ASN A 1 84 ? 14.106 2.657 5.582 1.00 55.16 84 ASN A O 1
ATOM 676 N N . GLY A 1 85 ? 14.420 0.506 5.024 1.00 57.34 85 GLY A N 1
ATOM 677 C CA . GLY A 1 85 ? 13.781 -0.078 6.217 1.00 57.34 85 GLY A CA 1
ATOM 678 C C . GLY A 1 85 ? 12.949 -1.332 5.919 1.00 57.34 85 GLY A C 1
ATOM 679 O O . GLY A 1 85 ? 12.585 -1.564 4.773 1.00 57.34 85 GLY A O 1
ATOM 680 N N . ASN A 1 86 ? 12.636 -2.140 6.943 1.00 69.06 86 ASN A N 1
ATOM 681 C CA . ASN A 1 86 ? 11.909 -3.404 6.770 1.00 69.06 86 ASN A CA 1
ATOM 682 C C . ASN A 1 86 ? 10.452 -3.163 6.343 1.00 69.06 86 ASN A C 1
ATOM 684 O O . ASN A 1 86 ? 9.607 -2.728 7.128 1.00 69.06 86 ASN A O 1
ATOM 688 N N . VAL A 1 87 ? 10.165 -3.455 5.077 1.00 67.75 87 VAL A N 1
ATOM 689 C CA . VAL A 1 87 ? 8.849 -3.251 4.463 1.00 67.75 87 VAL A CA 1
ATOM 690 C C . VAL A 1 87 ? 7.749 -4.058 5.159 1.00 67.75 87 VAL A C 1
ATOM 692 O O . VAL A 1 87 ? 6.626 -3.568 5.295 1.00 67.75 87 VAL A O 1
ATOM 695 N N . LEU A 1 88 ? 8.068 -5.272 5.617 1.00 67.56 88 LEU A N 1
ATOM 696 C CA . LEU A 1 88 ? 7.101 -6.146 6.276 1.00 67.56 88 LEU A CA 1
ATOM 697 C C . LEU A 1 88 ? 6.659 -5.560 7.621 1.00 67.56 88 LEU A C 1
ATOM 699 O O . LEU A 1 88 ? 5.462 -5.465 7.879 1.00 67.56 88 LEU A O 1
ATOM 703 N N . ASP A 1 89 ? 7.613 -5.063 8.410 1.00 65.38 89 ASP A N 1
ATOM 704 C CA . ASP A 1 89 ? 7.339 -4.463 9.721 1.00 65.38 89 ASP A CA 1
ATOM 705 C C . ASP A 1 89 ? 6.417 -3.243 9.596 1.00 65.38 89 ASP A C 1
ATOM 707 O O . ASP A 1 89 ? 5.529 -3.027 10.422 1.00 65.38 89 ASP A O 1
ATOM 711 N N . ARG A 1 90 ? 6.587 -2.443 8.535 1.00 65.81 90 ARG A N 1
ATOM 712 C CA . ARG A 1 90 ? 5.714 -1.293 8.259 1.00 65.81 90 ARG A CA 1
ATOM 713 C C . ARG A 1 90 ? 4.285 -1.729 7.939 1.00 65.81 90 ARG A C 1
ATOM 715 O O . ARG A 1 90 ? 3.342 -1.108 8.428 1.00 65.81 90 ARG A O 1
ATOM 722 N N . LEU A 1 91 ? 4.131 -2.774 7.130 1.00 68.19 91 LEU A N 1
ATOM 723 C CA . LEU A 1 91 ? 2.822 -3.289 6.736 1.00 68.19 91 LEU A CA 1
ATOM 7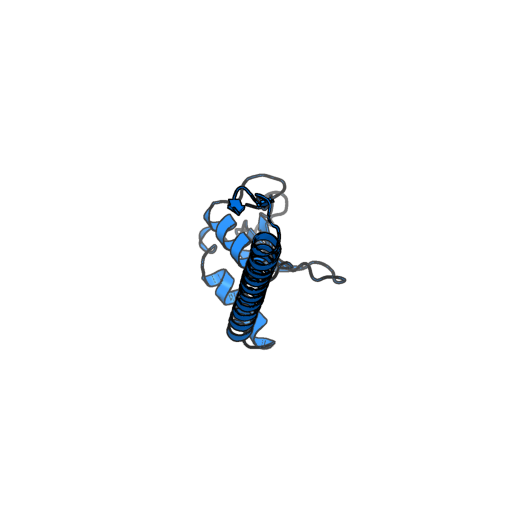24 C C . LEU A 1 91 ? 2.080 -3.888 7.940 1.00 68.19 91 LEU A C 1
ATOM 726 O O . LEU A 1 91 ? 0.903 -3.595 8.148 1.00 68.19 91 LEU A O 1
ATOM 730 N N . GLU A 1 92 ? 2.786 -4.644 8.782 1.00 69.31 92 GLU A N 1
ATOM 731 C CA . GLU A 1 92 ? 2.243 -5.179 10.034 1.00 69.31 92 GLU A CA 1
ATOM 732 C C . GLU A 1 92 ? 1.830 -4.064 11.007 1.00 69.31 92 GLU A C 1
ATOM 734 O O . GLU A 1 92 ? 0.742 -4.118 11.590 1.00 69.31 92 GLU A O 1
ATOM 739 N N . ALA A 1 93 ? 2.654 -3.022 11.154 1.00 62.31 93 ALA A N 1
ATOM 740 C CA . ALA A 1 93 ? 2.350 -1.881 12.016 1.00 62.31 93 ALA A CA 1
ATOM 741 C C . ALA A 1 93 ? 1.098 -1.119 11.555 1.00 62.31 93 ALA A C 1
ATOM 743 O O . ALA A 1 93 ? 0.263 -0.732 12.378 1.00 62.31 93 ALA A O 1
ATOM 744 N N . GLU A 1 94 ? 0.934 -0.925 10.247 1.00 72.69 94 GLU A N 1
ATOM 745 C CA . GLU A 1 94 ? -0.241 -0.257 9.694 1.00 72.69 94 GLU A CA 1
ATOM 746 C C . GLU A 1 94 ? -1.513 -1.098 9.862 1.00 72.69 94 GLU A C 1
ATOM 748 O O . GLU A 1 94 ? -2.562 -0.576 10.256 1.00 72.69 94 GLU A O 1
ATOM 753 N N . GLU A 1 95 ? -1.438 -2.409 9.619 1.00 73.25 95 GLU A N 1
ATOM 754 C CA . GLU A 1 95 ? -2.576 -3.305 9.828 1.00 73.25 95 GLU A CA 1
ATOM 755 C C . GLU A 1 95 ? -2.990 -3.342 11.309 1.00 73.25 95 GLU A C 1
ATOM 757 O O . GLU A 1 95 ? -4.183 -3.283 11.628 1.00 73.25 95 GLU A O 1
ATOM 762 N N . ALA A 1 96 ? -2.016 -3.371 12.224 1.00 63.88 96 ALA A N 1
ATOM 763 C CA . ALA A 1 96 ? -2.262 -3.280 13.658 1.00 63.88 96 ALA A CA 1
ATOM 764 C C . ALA A 1 96 ? -2.947 -1.956 14.037 1.00 63.88 96 ALA A C 1
ATOM 766 O O . ALA A 1 96 ? -3.940 -1.967 14.768 1.00 63.88 96 ALA A O 1
ATOM 767 N N . ALA A 1 97 ? -2.490 -0.825 13.491 1.00 67.94 97 ALA A N 1
ATOM 768 C CA . ALA A 1 97 ? -3.110 0.480 13.720 1.00 67.94 97 ALA A CA 1
ATOM 769 C C . ALA A 1 97 ? -4.562 0.533 13.207 1.00 67.94 97 ALA A C 1
ATOM 771 O O . ALA A 1 97 ? -5.458 0.968 13.933 1.00 67.94 97 ALA A O 1
ATOM 772 N N . LYS A 1 98 ? -4.827 0.021 11.995 1.00 75.69 98 LYS A N 1
ATOM 773 C CA . LYS A 1 98 ? -6.186 -0.075 11.426 1.00 75.69 98 LYS A CA 1
ATOM 774 C C . LYS A 1 98 ? -7.111 -0.922 12.304 1.00 75.69 98 LYS A C 1
ATOM 776 O O . LYS A 1 98 ? -8.263 -0.545 12.521 1.00 75.69 98 LYS A O 1
ATOM 781 N N . LYS A 1 99 ? -6.621 -2.051 12.827 1.00 73.75 99 LYS A N 1
ATOM 782 C CA . LYS A 1 99 ? -7.379 -2.907 13.757 1.00 73.75 99 LYS A CA 1
ATOM 783 C C . LYS A 1 99 ? -7.686 -2.185 15.070 1.00 73.75 99 LYS A C 1
ATOM 785 O O . LYS A 1 99 ? -8.818 -2.261 15.539 1.00 73.75 99 LYS A O 1
ATOM 790 N N . LEU A 1 100 ? -6.720 -1.458 15.633 1.00 72.50 100 LEU A N 1
ATOM 791 C CA . LEU A 1 100 ? -6.906 -0.698 16.873 1.00 72.50 100 LEU A CA 1
ATOM 792 C C . LEU A 1 100 ? -7.951 0.413 16.735 1.00 72.50 100 LEU A C 1
ATOM 794 O O . LEU A 1 100 ? -8.787 0.560 17.623 1.00 72.50 100 LEU A O 1
ATOM 798 N N . ILE A 1 101 ? -7.937 1.160 15.627 1.00 81.94 101 ILE A N 1
ATOM 799 C CA . ILE A 1 101 ? -8.933 2.212 15.370 1.00 81.94 101 ILE A CA 1
ATOM 800 C C . ILE A 1 101 ? -10.335 1.606 15.286 1.00 81.94 101 ILE A C 1
ATOM 802 O O . ILE A 1 101 ? -11.218 2.035 16.023 1.00 81.94 101 ILE A O 1
ATOM 806 N N . LYS A 1 102 ? -10.524 0.555 14.477 1.00 83.69 102 LYS A N 1
ATOM 807 C CA . LYS A 1 102 ? -11.823 -0.131 14.365 1.00 83.69 102 LYS A CA 1
ATOM 808 C C . LYS A 1 102 ? -12.320 -0.663 15.707 1.00 83.69 102 LYS A C 1
ATOM 810 O O . LYS A 1 102 ? -13.492 -0.527 16.033 1.00 83.69 102 LYS A O 1
ATOM 815 N N . TYR A 1 103 ? -11.426 -1.240 16.506 1.00 80.75 103 TYR A N 1
ATOM 816 C CA . TYR A 1 103 ? -11.775 -1.722 17.839 1.00 80.75 103 TYR A CA 1
ATOM 817 C C . TYR A 1 103 ? -12.214 -0.581 18.768 1.00 80.75 103 TYR A C 1
ATOM 819 O O . TYR A 1 103 ? -13.173 -0.730 19.523 1.00 80.75 103 TYR A O 1
ATOM 827 N N . LYS A 1 104 ? -11.545 0.576 18.700 1.00 81.25 104 LYS A N 1
ATOM 828 C CA . LYS A 1 104 ? -11.936 1.756 19.477 1.00 81.25 104 LYS A CA 1
ATOM 829 C C . LYS A 1 104 ? -13.302 2.293 19.041 1.00 81.25 104 LYS A C 1
ATOM 831 O O . LYS A 1 104 ? -14.131 2.551 19.904 1.00 81.25 104 LYS A O 1
ATOM 836 N N . GLU A 1 105 ? -13.563 2.365 17.737 1.00 86.81 105 GLU A N 1
ATOM 837 C CA . GLU A 1 105 ? -14.875 2.741 17.189 1.00 86.81 105 GLU A CA 1
ATOM 838 C C . GLU A 1 105 ? -15.989 1.795 17.666 1.00 86.81 105 GLU A C 1
ATOM 840 O O . GLU A 1 105 ? -17.067 2.242 18.054 1.00 86.81 105 GLU A O 1
ATOM 845 N N . GLU A 1 106 ? -15.734 0.483 17.686 1.00 86.12 106 GLU A N 1
ATOM 846 C CA . GLU A 1 106 ? -16.690 -0.504 18.201 1.00 86.12 106 GLU A CA 1
ATOM 847 C C . GLU A 1 106 ? -16.958 -0.331 19.699 1.00 86.12 106 GLU A C 1
ATOM 849 O O . GLU A 1 106 ? -18.110 -0.429 20.127 1.00 86.12 106 GLU A O 1
ATOM 854 N N . LEU A 1 107 ? -15.919 -0.063 20.497 1.00 85.75 107 LEU A N 1
ATOM 855 C CA . LEU A 1 107 ? -16.068 0.217 21.925 1.00 85.75 107 LEU A CA 1
ATOM 856 C C . LEU A 1 107 ? -16.898 1.476 22.168 1.00 85.75 107 LEU A C 1
ATOM 858 O O . LEU A 1 107 ? -17.819 1.434 22.980 1.00 85.75 107 LEU A O 1
ATOM 862 N N . ASP A 1 108 ? -16.612 2.553 21.441 1.00 87.06 108 ASP A N 1
ATOM 863 C CA . ASP A 1 108 ? -17.329 3.821 21.572 1.00 87.06 108 ASP A CA 1
ATOM 864 C C . ASP A 1 108 ? -18.810 3.643 21.193 1.00 87.06 108 ASP A C 1
ATOM 866 O O . ASP A 1 108 ? -19.703 4.093 21.911 1.00 87.06 108 ASP A O 1
ATOM 870 N N . LEU A 1 109 ? -19.098 2.870 20.139 1.00 86.12 109 LEU A N 1
ATOM 871 C CA . LEU A 1 109 ? -20.466 2.522 19.747 1.00 86.12 109 LEU A CA 1
ATOM 872 C C . LEU A 1 109 ? -21.186 1.681 20.817 1.00 86.12 109 LEU A C 1
ATOM 874 O O . LEU A 1 109 ? -22.396 1.816 21.022 1.00 86.12 109 LEU A O 1
ATOM 878 N N . GLN A 1 110 ? -20.480 0.766 21.487 1.00 86.56 110 GLN A N 1
ATOM 879 C CA . GLN A 1 110 ? -21.062 -0.017 22.580 1.00 86.56 110 GLN A CA 1
ATOM 880 C C . GLN A 1 110 ? -21.321 0.830 23.823 1.00 86.56 110 GLN A C 1
ATOM 882 O O . GLN A 1 110 ? -22.347 0.641 24.483 1.00 86.56 110 GLN A O 1
ATOM 887 N N . GLU A 1 111 ? -20.419 1.755 24.133 1.00 87.12 111 GLU A N 1
ATOM 888 C CA . GLU A 1 111 ? -20.567 2.686 25.243 1.00 87.12 111 GLU A CA 1
ATOM 889 C C . GLU A 1 111 ? -21.755 3.622 25.002 1.00 87.12 111 GLU A C 1
ATOM 891 O O . GLU A 1 111 ? -22.650 3.678 25.845 1.00 87.12 111 GLU A O 1
ATOM 896 N N . GLU A 1 112 ? -21.875 4.201 23.804 1.00 84.81 112 GLU A N 1
ATOM 897 C CA . GLU A 1 112 ? -23.027 5.019 23.404 1.00 84.81 112 GLU A CA 1
ATOM 898 C C . GLU A 1 112 ? -24.347 4.241 23.549 1.00 84.81 112 GLU A C 1
ATOM 900 O O . GLU A 1 112 ? -25.312 4.721 24.148 1.00 84.81 112 GLU A O 1
ATOM 905 N N . ARG A 1 113 ? -24.391 2.985 23.082 1.00 85.06 113 ARG A N 1
ATOM 906 C CA . ARG A 1 113 ? -25.571 2.116 23.246 1.00 85.06 113 ARG A CA 1
ATOM 907 C C . ARG A 1 113 ? -25.897 1.848 24.712 1.00 85.06 113 ARG A C 1
ATOM 909 O O . ARG A 1 113 ? -27.075 1.772 25.069 1.00 85.06 113 ARG A O 1
ATOM 916 N N . ARG A 1 114 ? -24.881 1.668 25.558 1.00 84.94 114 ARG A N 1
ATOM 917 C CA . ARG A 1 114 ? -25.050 1.399 26.990 1.00 84.94 114 ARG A CA 1
ATOM 918 C C . ARG A 1 114 ? -25.561 2.633 27.723 1.00 84.94 114 ARG A C 1
ATOM 920 O O . ARG A 1 114 ? -26.506 2.516 28.503 1.00 84.94 114 ARG A O 1
ATOM 927 N N . GLU A 1 115 ? -24.973 3.794 27.466 1.00 84.12 115 GLU A N 1
ATOM 928 C CA . GLU A 1 115 ? -25.428 5.068 28.017 1.00 84.12 115 GLU A CA 1
ATOM 929 C C . GLU A 1 115 ? -26.861 5.367 27.589 1.00 84.12 115 GLU A C 1
ATOM 931 O O . GLU A 1 115 ? -27.708 5.674 28.434 1.00 84.12 115 GLU A O 1
ATOM 936 N N . PHE A 1 116 ? -27.165 5.176 26.303 1.00 81.69 116 PHE A N 1
ATOM 937 C CA . PHE A 1 116 ? -28.511 5.347 25.778 1.00 81.69 116 PHE A CA 1
ATOM 938 C C . PHE A 1 116 ? -29.510 4.400 26.454 1.00 81.69 116 PHE A C 1
ATOM 940 O O . PHE A 1 116 ? -30.591 4.831 26.854 1.00 81.69 116 PHE A O 1
ATOM 947 N N . ALA A 1 117 ? -29.154 3.126 26.648 1.00 81.25 117 ALA A N 1
ATOM 948 C CA . ALA A 1 117 ? -30.008 2.159 27.334 1.00 81.25 117 ALA A CA 1
ATOM 949 C C . ALA A 1 117 ? -30.261 2.538 28.803 1.00 81.25 117 ALA A C 1
ATOM 951 O O . ALA A 1 117 ? -31.399 2.470 29.267 1.00 81.25 117 ALA A O 1
ATOM 952 N N . ILE A 1 118 ? -29.231 2.978 29.534 1.00 84.25 118 ILE A N 1
ATOM 953 C CA . ILE A 1 118 ? -29.371 3.443 30.924 1.00 84.25 118 ILE A CA 1
ATOM 954 C C . ILE A 1 118 ? -30.266 4.683 30.985 1.00 84.25 118 ILE A C 1
ATOM 956 O O . ILE A 1 118 ? -31.139 4.774 31.851 1.00 84.25 118 ILE A O 1
ATOM 960 N N . TRP A 1 119 ? -30.066 5.639 30.076 1.00 82.56 119 TRP A N 1
ATOM 961 C CA . TRP A 1 119 ? -30.909 6.824 29.988 1.00 82.56 119 TRP A CA 1
ATOM 962 C C . TRP A 1 119 ? -32.361 6.456 29.659 1.00 82.56 119 TRP A C 1
ATOM 964 O O . TRP A 1 119 ? -33.266 6.946 30.332 1.00 82.56 119 TRP A O 1
ATOM 974 N N . ALA A 1 120 ? -32.588 5.551 28.703 1.00 79.88 120 ALA A N 1
ATOM 975 C CA . ALA A 1 120 ? -33.917 5.098 28.306 1.00 79.88 120 ALA A CA 1
ATOM 976 C C . ALA A 1 120 ? -34.649 4.376 29.448 1.00 79.88 120 ALA A C 1
ATOM 978 O O . ALA A 1 120 ? -35.806 4.689 29.698 1.00 79.88 120 ALA A O 1
ATOM 979 N N . LEU A 1 121 ? -33.973 3.501 30.204 1.00 80.75 121 LEU A N 1
ATOM 980 C CA . LEU A 1 121 ? -34.543 2.836 31.389 1.00 80.75 121 LEU A CA 1
ATOM 981 C C . LEU A 1 121 ? -34.921 3.817 32.509 1.00 80.75 121 LEU A C 1
ATOM 983 O O . LEU A 1 121 ? -35.821 3.543 33.299 1.00 80.75 121 LEU A O 1
ATOM 987 N N . ARG A 1 122 ? -34.232 4.962 32.606 1.00 80.69 122 ARG A N 1
ATOM 988 C CA . ARG A 1 122 ? -34.600 6.036 33.544 1.00 80.69 122 ARG A CA 1
ATOM 989 C C . ARG A 1 122 ? -35.825 6.825 33.078 1.00 80.69 122 ARG A C 1
ATOM 991 O O . ARG A 1 122 ? -36.465 7.475 33.903 1.00 80.69 122 ARG A O 1
ATOM 998 N N . GLN A 1 123 ? -36.148 6.807 31.786 1.00 69.88 123 GLN A N 1
ATOM 999 C CA . GLN A 1 123 ? -37.364 7.429 31.279 1.00 69.88 123 GLN A CA 1
ATOM 1000 C C . GLN A 1 123 ? -38.548 6.490 31.521 1.00 69.88 123 GLN A C 1
ATOM 1002 O O . GLN A 1 123 ? -38.573 5.367 31.042 1.00 69.88 123 GLN A O 1
ATOM 1007 N N . ASN A 1 124 ? -39.591 6.965 32.201 1.00 66.06 124 ASN A N 1
ATOM 1008 C CA . ASN A 1 124 ? -40.831 6.200 32.401 1.00 66.06 124 ASN A CA 1
ATOM 1009 C C . ASN A 1 124 ? -41.730 6.216 31.139 1.00 66.06 124 ASN A C 1
ATOM 1011 O O . ASN A 1 124 ? -42.940 6.435 31.220 1.00 66.06 124 ASN A O 1
ATOM 1015 N N . LYS A 1 125 ? -41.117 6.132 29.952 1.00 70.75 125 LYS A N 1
ATOM 1016 C CA . LYS A 1 125 ? -41.747 6.249 28.631 1.00 70.75 125 LYS A CA 1
ATOM 1017 C C . LYS A 1 125 ? -41.023 5.340 27.647 1.00 70.75 125 LYS A C 1
ATOM 1019 O O . LYS A 1 125 ? -39.806 5.233 27.680 1.00 70.75 125 LYS A O 1
ATOM 1024 N N . THR A 1 126 ? -41.765 4.771 26.704 1.00 72.44 126 THR A N 1
ATOM 1025 C CA . THR A 1 126 ? -41.176 3.998 25.608 1.00 72.44 126 THR A CA 1
ATOM 1026 C C . THR A 1 126 ? -40.370 4.910 24.682 1.00 72.44 126 THR A C 1
ATOM 1028 O O . THR A 1 126 ? -40.931 5.844 24.104 1.00 72.44 126 THR A O 1
ATOM 1031 N N . VAL A 1 127 ? -39.076 4.630 24.505 1.00 73.75 127 VAL A N 1
ATOM 1032 C CA . VAL A 1 127 ? -38.183 5.411 23.635 1.00 73.75 127 VAL A CA 1
ATOM 1033 C C . VAL A 1 127 ? -37.678 4.561 22.469 1.00 73.75 127 VAL A C 1
ATOM 1035 O O . VAL A 1 127 ? -37.379 3.376 22.621 1.00 73.75 127 VAL A O 1
ATOM 1038 N N . ARG A 1 128 ? -37.599 5.165 21.278 1.00 71.81 128 ARG A N 1
ATOM 1039 C CA . ARG A 1 128 ? -37.061 4.547 20.058 1.00 71.81 128 ARG A CA 1
ATOM 1040 C C . ARG A 1 128 ? -35.723 5.168 19.689 1.00 71.81 128 ARG A C 1
ATOM 1042 O O . ARG A 1 128 ? -35.635 6.386 19.571 1.00 71.81 128 ARG A O 1
ATOM 1049 N N . HIS A 1 129 ? -34.728 4.327 19.432 1.00 66.12 129 HIS A N 1
ATO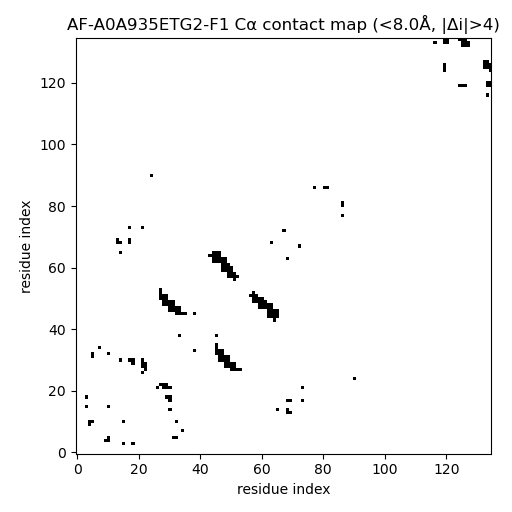M 1050 C CA . HIS A 1 129 ? -33.432 4.752 18.908 1.00 66.12 129 HIS A CA 1
ATOM 1051 C C . HIS A 1 129 ? -32.848 3.670 18.003 1.00 66.12 129 HIS A C 1
ATOM 1053 O O . HIS A 1 129 ? -32.889 2.490 18.345 1.00 66.12 129 HIS A O 1
ATOM 1059 N N . ASN A 1 130 ? -32.379 4.066 16.815 1.00 61.66 130 ASN A N 1
ATOM 1060 C CA . ASN A 1 130 ? -31.825 3.174 15.788 1.00 61.66 130 ASN A CA 1
ATOM 1061 C C . ASN A 1 130 ? -32.675 1.914 15.513 1.00 61.66 130 ASN A C 1
ATOM 1063 O O . ASN A 1 130 ? -32.159 0.811 15.366 1.00 61.66 130 ASN A O 1
ATOM 1067 N N . GLY A 1 131 ? -34.005 2.070 15.475 1.00 71.25 131 GLY A N 1
ATOM 1068 C CA . GLY A 1 131 ? -34.956 0.981 15.210 1.00 71.25 131 GLY A CA 1
ATOM 1069 C C . GLY A 1 131 ? -35.277 0.071 16.404 1.00 71.25 131 GLY A C 1
ATOM 1070 O O . GLY A 1 131 ? -36.230 -0.703 16.324 1.00 71.25 131 GLY A O 1
ATOM 1071 N N . VAL A 1 132 ? -34.563 0.192 17.528 1.00 70.62 132 VAL A N 1
ATOM 1072 C CA . VAL A 1 132 ? -34.804 -0.586 18.752 1.00 70.62 132 VAL A CA 1
ATOM 1073 C C . VAL A 1 132 ? -35.755 0.173 19.681 1.00 70.62 132 VAL A C 1
ATOM 1075 O O . VAL A 1 132 ? -35.639 1.388 19.865 1.00 70.62 132 VAL A O 1
ATOM 1078 N N . VAL A 1 133 ? -36.738 -0.543 20.238 1.00 72.44 133 VAL A N 1
ATOM 1079 C CA . VAL A 1 133 ? -37.733 -0.004 21.177 1.00 72.44 133 VAL A CA 1
ATOM 1080 C C . VAL A 1 133 ? -37.334 -0.381 22.600 1.00 72.44 133 VAL A C 1
ATOM 1082 O O . VAL A 1 133 ? -37.314 -1.564 22.933 1.00 72.44 133 VAL A O 1
ATOM 1085 N N . TYR A 1 134 ? -37.073 0.619 23.437 1.00 64.25 134 TYR A N 1
ATOM 1086 C CA . TYR A 1 134 ? -36.812 0.459 24.867 1.00 64.25 134 TYR A CA 1
ATOM 1087 C C . TYR A 1 134 ? -38.098 0.810 25.628 1.00 64.25 134 TYR A C 1
ATOM 1089 O O . TYR A 1 134 ? -38.673 1.875 25.386 1.00 64.25 134 TYR A O 1
ATOM 1097 N N . LYS A 1 135 ? -38.601 -0.111 26.459 1.00 63.66 135 LYS A N 1
ATOM 1098 C CA . LYS A 1 135 ? -39.848 0.023 27.232 1.00 63.66 135 LYS A CA 1
ATOM 1099 C C . LYS A 1 135 ? -39.567 0.135 28.717 1.00 63.66 135 LYS A C 1
ATOM 1101 O O . LYS A 1 135 ? -38.629 -0.558 29.165 1.00 63.66 135 LYS A O 1
#

Secondary structure (DSSP, 8-state):
-----BTTBPPPHHHHHHHHHHHHH-TTEEEEEPPTTT--TT----EEEEE--TTS--EEEEEE-GGG-SHHHHHHHHHHHHTTS-HHHHHHHHHHHHHHHHHHHHHHHHHHHHHHHHHHHHSSS-EEETTEEE-

Foldseek 3Di:
DDQPDAPPDGDPPLLRVLQVVQCVLPVQKGKYFDDPVRADPVRQFRIWIWGRDPPDDIDTPDTHHPVRSDCVVVVVVQVVCCVVPRSVVVVVVVVVVVVVVVVVVVVVVVVVVVVVLVVLVVDPDWDDDPRDIRD

pLDDT: mean 74.01, std 11.63, range [34.91, 87.12]